Protein AF-F8AD85-F1 (afdb_monomer)

Structure (mmCIF, N/CA/C/O backbone):
data_AF-F8AD85-F1
#
_entry.id   AF-F8AD85-F1
#
loop_
_atom_site.group_PDB
_atom_site.id
_atom_site.type_symbol
_atom_site.label_atom_id
_atom_site.label_alt_id
_atom_site.label_comp_id
_atom_site.label_asym_id
_atom_site.label_entity_id
_atom_site.label_seq_id
_atom_site.pdbx_PDB_ins_code
_atom_site.Cartn_x
_atom_site.Cartn_y
_atom_site.Cartn_z
_atom_site.occupancy
_atom_site.B_iso_or_equiv
_atom_site.auth_seq_id
_atom_site.auth_comp_id
_atom_site.auth_asym_id
_atom_site.auth_atom_id
_atom_site.pdbx_PDB_model_num
ATOM 1 N N . MET A 1 1 ? 8.407 -17.732 6.522 1.00 46.69 1 MET A N 1
ATOM 2 C CA . MET A 1 1 ? 8.800 -16.453 7.166 1.00 46.69 1 MET A CA 1
ATOM 3 C C . MET A 1 1 ? 7.907 -15.267 6.771 1.00 46.69 1 MET A C 1
ATOM 5 O O . MET A 1 1 ? 7.799 -14.358 7.576 1.00 46.69 1 MET A O 1
ATOM 9 N N . LEU A 1 2 ? 7.233 -15.277 5.607 1.00 46.44 2 LEU A N 1
ATOM 10 C CA . LEU A 1 2 ? 6.288 -14.219 5.184 1.00 46.44 2 LEU A CA 1
ATOM 11 C C . LEU A 1 2 ? 4.985 -14.162 6.013 1.00 46.44 2 LEU A C 1
ATOM 13 O O . LEU A 1 2 ? 4.532 -13.078 6.360 1.00 46.44 2 LEU A O 1
ATOM 17 N N . ILE A 1 3 ? 4.452 -15.320 6.425 1.00 50.19 3 ILE A N 1
ATOM 18 C CA . ILE A 1 3 ? 3.162 -15.438 7.141 1.00 50.19 3 ILE A CA 1
ATOM 19 C C . ILE A 1 3 ? 3.132 -14.607 8.443 1.00 50.19 3 ILE A C 1
ATOM 21 O O . ILE A 1 3 ? 2.168 -13.898 8.713 1.00 50.19 3 ILE A O 1
ATOM 25 N N . ALA A 1 4 ? 4.231 -14.607 9.208 1.00 53.72 4 ALA A N 1
ATOM 26 C CA . ALA A 1 4 ? 4.316 -13.888 10.483 1.00 53.72 4 ALA A CA 1
ATOM 27 C C . ALA A 1 4 ? 4.362 -12.353 10.333 1.00 53.72 4 ALA A C 1
ATOM 29 O O . ALA A 1 4 ? 3.971 -11.631 11.252 1.00 53.72 4 ALA A O 1
ATOM 30 N N . MET A 1 5 ? 4.843 -11.833 9.195 1.00 59.75 5 MET A N 1
ATOM 31 C CA . MET A 1 5 ? 4.827 -10.388 8.936 1.00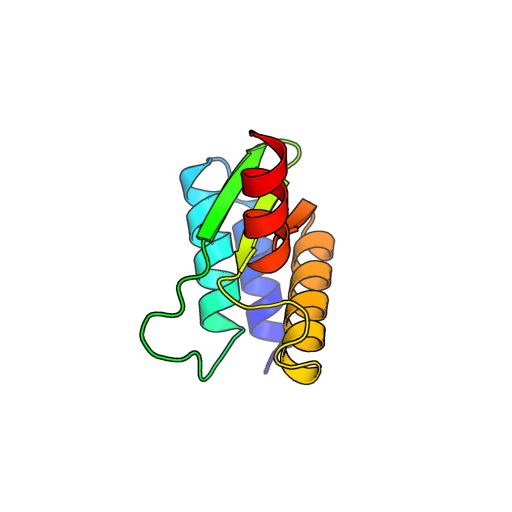 59.75 5 MET A CA 1
ATOM 32 C C . MET A 1 5 ? 3.420 -9.917 8.547 1.00 59.75 5 MET A C 1
ATOM 34 O O . MET A 1 5 ? 2.969 -8.898 9.074 1.00 59.75 5 MET A O 1
ATOM 38 N N . GLY A 1 6 ? 2.706 -10.686 7.717 1.00 62.47 6 GLY A N 1
ATOM 39 C CA . GLY A 1 6 ? 1.338 -10.374 7.286 1.00 62.47 6 GLY A CA 1
ATOM 40 C C . GLY A 1 6 ? 0.342 -10.268 8.448 1.00 62.47 6 GLY A C 1
ATOM 41 O O . GLY A 1 6 ? -0.381 -9.277 8.557 1.00 62.47 6 GLY A O 1
ATOM 42 N N . GLU A 1 7 ? 0.363 -11.212 9.400 1.00 67.75 7 GLU A N 1
ATOM 43 C CA . GLU A 1 7 ? -0.540 -11.184 10.569 1.00 67.75 7 GLU A CA 1
ATOM 44 C C . GLU A 1 7 ? -0.357 -9.933 11.451 1.00 67.75 7 GLU A C 1
ATOM 46 O O . GLU A 1 7 ? -1.327 -9.363 11.977 1.00 67.75 7 GLU A O 1
ATOM 51 N N . ASN A 1 8 ? 0.885 -9.458 11.584 1.00 84.06 8 ASN A N 1
ATOM 52 C CA . ASN A 1 8 ? 1.194 -8.255 12.351 1.00 84.06 8 ASN A CA 1
ATOM 53 C C . ASN A 1 8 ? 0.656 -7.000 11.643 1.00 84.06 8 ASN A C 1
ATOM 55 O O . ASN A 1 8 ? 0.007 -6.156 12.269 1.00 84.06 8 ASN A O 1
ATOM 59 N N . PHE A 1 9 ? 0.850 -6.893 10.326 1.00 88.25 9 PHE A N 1
ATOM 60 C CA . PHE A 1 9 ? 0.317 -5.773 9.550 1.00 88.25 9 PHE A CA 1
ATOM 61 C C . PHE A 1 9 ? -1.206 -5.743 9.539 1.00 88.25 9 PHE A C 1
ATOM 63 O O . PHE A 1 9 ? -1.775 -4.702 9.874 1.00 88.25 9 PHE A O 1
ATOM 70 N N . ARG A 1 10 ? -1.866 -6.875 9.282 1.00 88.31 10 ARG A N 1
ATOM 71 C CA . ARG A 1 10 ? -3.329 -7.004 9.337 1.00 88.31 10 ARG A CA 1
ATOM 72 C C . ARG A 1 10 ? -3.902 -6.452 10.643 1.00 88.31 10 ARG A C 1
ATOM 74 O O . ARG A 1 10 ? -4.835 -5.648 10.642 1.00 88.31 10 ARG A O 1
ATOM 81 N N . THR A 1 11 ? -3.316 -6.835 11.777 1.00 89.00 11 THR A N 1
ATOM 82 C CA . THR A 1 11 ? -3.755 -6.355 13.098 1.00 89.00 11 THR A CA 1
ATOM 83 C C . THR A 1 11 ? -3.546 -4.849 13.261 1.00 89.00 11 THR A C 1
ATOM 85 O O . THR A 1 11 ? -4.401 -4.156 13.817 1.00 89.00 11 THR A O 1
ATOM 88 N N . ARG A 1 12 ? -2.418 -4.319 12.777 1.00 89.81 12 ARG A N 1
ATOM 89 C CA . ARG A 1 12 ? -2.097 -2.886 12.858 1.00 89.81 12 ARG A CA 1
ATOM 90 C C . ARG A 1 12 ? -3.013 -2.042 11.974 1.00 89.81 12 ARG A C 1
ATOM 92 O O . ARG A 1 12 ? -3.476 -1.007 12.444 1.00 89.81 12 ARG A O 1
ATOM 99 N N . PHE A 1 13 ? -3.346 -2.500 10.767 1.00 89.25 13 PHE A N 1
ATOM 100 C CA . PHE A 1 13 ? -4.311 -1.831 9.889 1.00 89.25 13 PHE A CA 1
ATOM 101 C C . PHE A 1 13 ? -5.717 -1.820 10.491 1.00 89.25 13 PHE A C 1
ATOM 103 O O . PHE A 1 13 ? -6.338 -0.762 10.556 1.00 89.25 13 PHE A O 1
ATOM 110 N N . LYS A 1 14 ? -6.179 -2.935 11.074 1.00 87.44 14 LYS A N 1
ATOM 111 C CA . LYS A 1 14 ? -7.473 -2.981 11.785 1.00 87.44 14 LYS A CA 1
ATOM 112 C C . LYS A 1 14 ? -7.561 -2.012 12.967 1.00 87.44 14 LYS A C 1
ATOM 114 O O . LYS A 1 14 ? -8.661 -1.579 13.316 1.00 87.44 14 LYS A O 1
ATOM 119 N N . LYS A 1 15 ? -6.427 -1.675 13.592 1.00 88.88 15 LYS A N 1
ATOM 120 C CA . LYS A 1 15 ? -6.326 -0.707 14.699 1.00 88.88 15 LYS A CA 1
ATOM 121 C C . LYS A 1 15 ? -6.074 0.730 14.236 1.00 88.88 15 LYS A C 1
ATOM 123 O O . LYS A 1 15 ? -6.163 1.633 15.063 1.00 88.88 15 LYS A O 1
ATOM 128 N N . ALA A 1 16 ? -5.776 0.962 12.959 1.00 89.56 16 ALA A N 1
ATOM 129 C CA . ALA A 1 16 ? -5.579 2.305 12.436 1.00 89.56 16 ALA A CA 1
ATOM 130 C C . ALA A 1 16 ? -6.900 3.085 12.502 1.00 89.56 16 ALA A C 1
ATOM 132 O O . ALA A 1 16 ? -7.959 2.597 12.100 1.00 89.56 16 ALA A O 1
ATOM 133 N N . ARG A 1 17 ? -6.846 4.291 13.071 1.00 87.62 17 ARG A N 1
ATOM 134 C CA . ARG A 1 17 ? -8.018 5.168 13.246 1.00 87.62 17 ARG A CA 1
ATOM 135 C C . ARG A 1 17 ? -7.789 6.582 12.728 1.00 87.62 17 ARG A C 1
ATOM 137 O O . ARG A 1 17 ? -8.727 7.368 12.691 1.00 87.62 17 ARG A O 1
ATOM 144 N N . THR A 1 18 ? -6.562 6.909 12.327 1.00 93.44 18 THR A N 1
ATOM 145 C CA . THR A 1 18 ? -6.202 8.242 11.846 1.00 93.44 18 THR A CA 1
ATOM 146 C C . THR A 1 18 ? -5.614 8.184 10.443 1.00 93.44 18 THR A C 1
ATOM 148 O O . THR A 1 18 ? -5.034 7.177 10.028 1.00 93.44 18 THR A O 1
ATOM 151 N N . GLU A 1 19 ? -5.708 9.305 9.730 1.00 93.81 19 GLU A N 1
ATOM 152 C CA . GLU A 1 19 ? -5.050 9.497 8.437 1.00 93.81 19 GLU A CA 1
ATOM 153 C C . GLU A 1 19 ? -3.539 9.236 8.536 1.00 93.81 19 GLU A C 1
ATOM 155 O O . GLU A 1 19 ? -2.935 8.542 7.717 1.00 93.81 19 GLU A O 1
ATOM 160 N N . LYS A 1 20 ? -2.917 9.767 9.594 1.00 93.56 20 LYS A N 1
ATOM 161 C CA . LYS A 1 20 ? -1.482 9.631 9.827 1.00 93.56 20 LYS A CA 1
ATOM 162 C C . LYS A 1 20 ? -1.088 8.167 10.007 1.00 93.56 20 LYS A C 1
ATOM 164 O O . LYS A 1 20 ? -0.084 7.758 9.424 1.00 93.56 20 LYS A O 1
ATOM 169 N N . ASP A 1 21 ? -1.864 7.399 10.772 1.00 93.12 21 ASP A N 1
ATOM 170 C CA . ASP A 1 21 ? -1.618 5.970 10.979 1.00 93.12 21 ASP A CA 1
ATOM 171 C C . ASP A 1 21 ? -1.721 5.199 9.669 1.00 93.12 21 ASP A C 1
ATOM 173 O O . ASP A 1 21 ? -0.769 4.512 9.307 1.00 93.12 21 ASP A O 1
ATOM 177 N N . LEU A 1 22 ? -2.820 5.359 8.923 1.00 93.94 22 LEU A N 1
ATOM 178 C CA . LEU A 1 22 ? -3.004 4.673 7.640 1.00 93.94 22 LEU A CA 1
ATOM 179 C C . LEU A 1 22 ? -1.868 4.993 6.670 1.00 93.94 22 LEU A C 1
ATOM 181 O O . LEU A 1 22 ? -1.268 4.085 6.091 1.00 93.94 22 LEU A O 1
ATOM 185 N N . ARG A 1 23 ? -1.500 6.272 6.550 1.00 95.06 23 ARG A N 1
ATOM 186 C CA . ARG A 1 23 ? -0.400 6.714 5.691 1.00 95.06 23 ARG A CA 1
ATOM 187 C C . ARG A 1 23 ? 0.932 6.079 6.087 1.00 95.06 23 ARG A C 1
ATOM 189 O O . ARG A 1 23 ? 1.635 5.552 5.226 1.00 95.06 23 ARG A O 1
ATOM 196 N N . LEU A 1 24 ? 1.302 6.153 7.367 1.00 93.50 24 LEU A N 1
ATOM 197 C CA . LEU A 1 24 ? 2.592 5.648 7.847 1.00 93.50 24 LEU A CA 1
ATOM 198 C C . LEU A 1 24 ? 2.663 4.122 7.801 1.00 93.50 24 LEU A C 1
ATOM 200 O O . LEU A 1 24 ? 3.706 3.579 7.443 1.00 93.50 24 LEU A O 1
ATOM 204 N N . LEU A 1 25 ? 1.570 3.432 8.133 1.00 93.81 25 LEU A N 1
ATOM 205 C CA . LEU A 1 25 ? 1.487 1.975 8.055 1.00 93.81 25 LEU A CA 1
ATOM 206 C C . LEU A 1 25 ? 1.609 1.492 6.614 1.00 93.81 25 LEU A C 1
ATOM 208 O O . LEU A 1 25 ? 2.421 0.609 6.363 1.00 93.81 25 LEU A O 1
ATOM 212 N N . THR A 1 26 ? 0.895 2.122 5.679 1.00 93.38 26 THR A N 1
ATOM 213 C CA . THR A 1 26 ? 0.979 1.799 4.246 1.00 93.38 26 THR A CA 1
ATOM 214 C C . THR A 1 26 ? 2.403 1.991 3.727 1.00 93.38 26 THR A C 1
ATOM 216 O O . THR A 1 26 ? 2.980 1.082 3.142 1.00 93.38 26 THR A O 1
ATOM 219 N N . GLN A 1 27 ? 3.038 3.134 4.009 1.00 91.81 27 GLN A N 1
ATOM 220 C CA .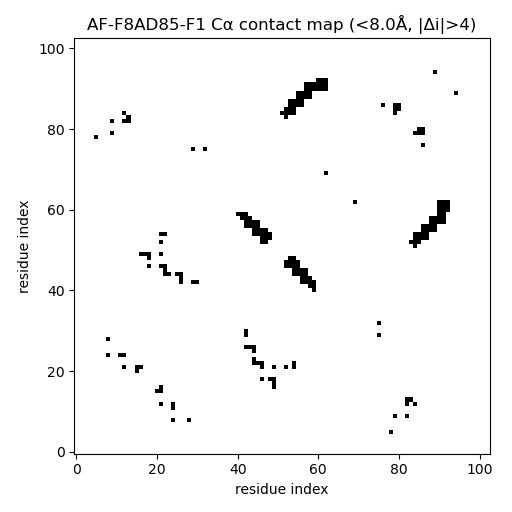 GLN A 1 27 ? 4.428 3.370 3.592 1.00 91.81 27 GLN A CA 1
ATOM 221 C C . GLN A 1 27 ? 5.406 2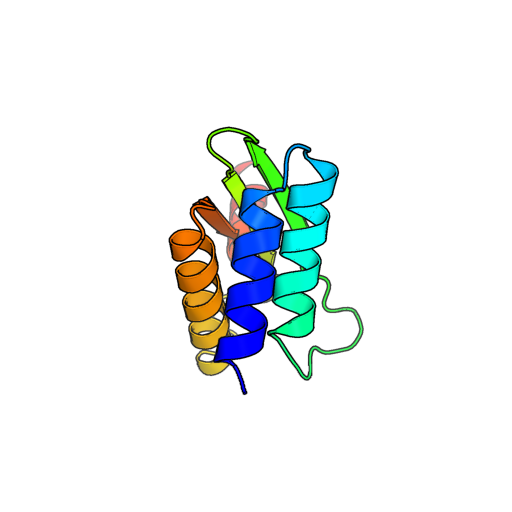.368 4.215 1.00 91.81 27 GLN A C 1
ATOM 223 O O . GLN A 1 27 ? 6.331 1.906 3.546 1.00 91.81 27 GLN A O 1
ATOM 228 N N . LYS A 1 28 ? 5.215 2.032 5.497 1.00 91.12 28 LYS A N 1
ATOM 229 C CA . LYS A 1 28 ? 6.060 1.061 6.195 1.00 91.12 28 LYS A CA 1
ATOM 230 C C . LYS A 1 28 ? 5.895 -0.340 5.605 1.00 91.12 28 LYS A C 1
ATOM 232 O O . LYS A 1 28 ? 6.905 -0.997 5.391 1.00 91.12 28 LYS A O 1
ATOM 237 N N . PHE A 1 29 ? 4.666 -0.746 5.297 1.00 92.50 29 PHE A N 1
ATOM 238 C CA . PHE A 1 29 ? 4.351 -2.024 4.666 1.00 92.50 29 PHE A CA 1
ATOM 239 C C . PHE A 1 29 ? 5.138 -2.214 3.368 1.00 92.50 29 PHE A C 1
ATOM 241 O O . PHE A 1 29 ? 5.982 -3.101 3.299 1.00 92.50 29 PHE A O 1
ATOM 248 N N . PHE A 1 30 ? 4.995 -1.308 2.394 1.00 89.50 30 PHE A N 1
ATOM 249 C CA . PHE A 1 30 ? 5.743 -1.429 1.139 1.00 89.50 30 PHE A CA 1
ATOM 250 C C . PHE A 1 30 ? 7.257 -1.382 1.336 1.00 89.50 30 PHE A C 1
ATOM 252 O O . PHE A 1 30 ? 7.979 -2.115 0.671 1.00 89.50 30 PHE A O 1
ATOM 259 N N . LYS A 1 31 ? 7.759 -0.539 2.247 1.00 86.19 31 LYS A N 1
ATOM 260 C CA . LYS A 1 31 ? 9.200 -0.444 2.511 1.00 86.19 31 LYS A CA 1
ATOM 261 C C . LYS A 1 31 ? 9.774 -1.738 3.098 1.00 86.19 31 LYS A C 1
ATOM 263 O O . LYS A 1 31 ? 10.918 -2.072 2.807 1.00 86.19 31 LYS A O 1
ATOM 268 N N . GLU A 1 32 ? 9.028 -2.420 3.963 1.00 88.62 32 GLU A N 1
ATOM 269 C CA . GLU A 1 32 ? 9.471 -3.679 4.573 1.00 88.62 32 GLU A CA 1
ATOM 270 C C . GLU A 1 32 ? 9.286 -4.873 3.627 1.00 88.62 32 GLU A C 1
ATOM 272 O O . GLU A 1 32 ? 10.129 -5.774 3.620 1.00 88.62 32 GLU A O 1
ATOM 277 N N . SER A 1 33 ? 8.238 -4.852 2.801 1.00 88.31 33 SER A N 1
ATOM 278 C CA . SER A 1 33 ? 7.939 -5.910 1.833 1.00 88.31 33 SER A CA 1
ATOM 279 C C . SER A 1 33 ? 8.818 -5.844 0.578 1.00 88.31 33 SER A C 1
ATOM 281 O O . SER A 1 33 ? 9.273 -6.876 0.087 1.00 88.31 33 SER A O 1
ATOM 283 N N . LEU A 1 34 ? 9.133 -4.644 0.078 1.00 85.62 34 LEU A N 1
ATOM 284 C CA . LEU A 1 34 ? 9.980 -4.444 -1.101 1.00 85.62 34 LE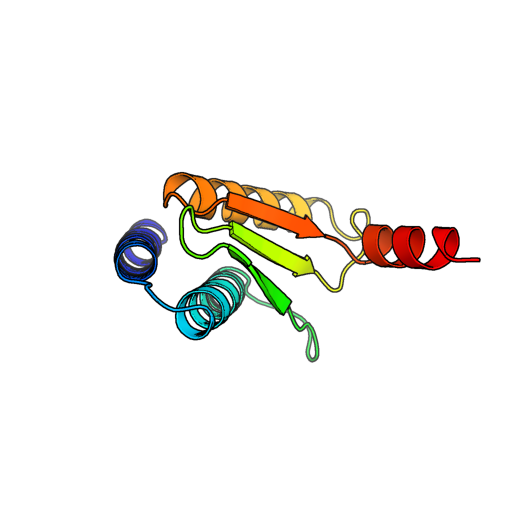U A CA 1
ATOM 285 C C . LEU A 1 34 ? 11.443 -4.234 -0.689 1.00 85.62 34 LEU A C 1
ATOM 287 O O . LEU A 1 34 ? 11.857 -3.149 -0.276 1.00 85.62 34 LEU A O 1
ATOM 291 N N . LYS A 1 35 ? 12.259 -5.280 -0.838 1.00 82.56 35 LYS A N 1
ATOM 292 C CA . LYS A 1 35 ? 13.708 -5.229 -0.581 1.00 82.56 35 LYS A CA 1
ATOM 293 C C . LYS A 1 35 ? 14.491 -4.783 -1.822 1.00 82.56 35 LYS A C 1
ATOM 295 O O . LYS A 1 35 ? 14.054 -4.964 -2.955 1.00 82.56 35 LYS A O 1
ATOM 300 N N . GLY A 1 36 ? 15.677 -4.206 -1.607 1.00 81.62 36 GLY A N 1
ATOM 301 C CA . GLY A 1 36 ? 16.580 -3.808 -2.699 1.00 81.62 36 GLY A CA 1
ATOM 302 C C . GLY A 1 36 ? 16.079 -2.620 -3.530 1.00 81.62 36 GLY A C 1
ATOM 303 O O . GLY A 1 36 ? 16.383 -2.515 -4.719 1.00 81.62 36 GLY A O 1
ATOM 304 N N . LEU A 1 37 ? 15.271 -1.738 -2.936 1.00 79.88 37 LEU A N 1
ATOM 305 C CA . LEU A 1 37 ? 14.856 -0.498 -3.585 1.00 79.88 37 LEU A CA 1
ATOM 306 C C . LEU A 1 37 ? 16.069 0.433 -3.779 1.00 79.88 37 LEU A C 1
ATOM 308 O O . LEU A 1 37 ? 16.873 0.570 -2.852 1.00 79.88 37 LEU A O 1
ATOM 312 N N . PRO A 1 38 ? 16.222 1.071 -4.956 1.00 80.31 38 PRO A N 1
ATOM 313 C CA . PRO A 1 38 ? 17.337 1.975 -5.200 1.00 80.31 38 PRO A CA 1
ATOM 314 C C . PRO A 1 38 ? 17.283 3.192 -4.259 1.00 80.31 38 PRO A C 1
ATOM 316 O O . PRO A 1 38 ? 16.203 3.579 -3.793 1.00 80.31 38 PRO A O 1
ATOM 319 N N . PRO A 1 39 ? 18.434 3.823 -3.967 1.00 75.44 39 PRO A N 1
ATOM 320 C CA . PRO A 1 39 ? 18.465 5.028 -3.149 1.00 75.44 39 PRO A CA 1
ATOM 321 C C . PRO A 1 39 ? 17.586 6.114 -3.780 1.00 75.44 39 PRO A C 1
ATOM 323 O O . PRO A 1 39 ? 17.652 6.370 -4.977 1.00 75.44 39 PRO A O 1
ATOM 326 N N . GLY A 1 40 ? 16.730 6.740 -2.971 1.00 76.56 40 GLY A N 1
ATOM 327 C CA . GLY A 1 40 ? 15.783 7.753 -3.447 1.00 76.56 40 GLY A CA 1
ATOM 328 C C . GLY A 1 40 ? 14.431 7.210 -3.924 1.00 76.56 40 GLY A C 1
ATOM 329 O O . GLY A 1 40 ? 13.521 8.013 -4.128 1.00 76.56 40 GLY A O 1
ATOM 330 N N . PHE A 1 41 ? 14.238 5.887 -4.003 1.00 82.56 41 PHE A N 1
ATOM 331 C CA . PHE A 1 41 ? 12.933 5.297 -4.309 1.00 82.56 41 PHE A CA 1
ATOM 332 C C . PHE A 1 41 ? 11.950 5.523 -3.153 1.00 82.56 41 PHE A C 1
ATOM 334 O O . PHE A 1 41 ? 12.004 4.860 -2.114 1.00 82.56 41 PHE A O 1
ATOM 341 N N . ARG A 1 42 ? 11.064 6.511 -3.306 1.00 84.44 42 ARG A N 1
ATOM 342 C CA . ARG A 1 42 ? 10.120 6.939 -2.266 1.00 84.44 42 ARG A CA 1
ATOM 343 C C . ARG A 1 42 ? 8.688 6.635 -2.674 1.00 84.44 42 ARG A C 1
ATOM 345 O O . ARG A 1 42 ? 8.058 7.428 -3.368 1.00 84.44 42 ARG A O 1
ATOM 352 N N . ILE A 1 43 ? 8.166 5.525 -2.166 1.00 88.12 43 ILE A N 1
ATOM 353 C CA . ILE A 1 43 ? 6.740 5.204 -2.253 1.00 88.12 43 ILE A CA 1
ATOM 354 C C . ILE A 1 43 ? 5.974 6.186 -1.371 1.00 88.12 43 ILE A C 1
ATOM 356 O O . ILE A 1 43 ? 6.284 6.348 -0.185 1.00 88.12 43 ILE A O 1
ATOM 360 N N . LYS A 1 44 ? 4.982 6.862 -1.947 1.00 90.81 44 LYS A N 1
ATOM 361 C CA . LYS A 1 44 ? 4.126 7.796 -1.212 1.00 90.81 44 LYS A CA 1
ATOM 362 C C . LYS A 1 44 ? 2.736 7.201 -1.081 1.00 90.81 44 LYS A C 1
ATOM 364 O O . LYS A 1 44 ? 2.153 6.773 -2.064 1.00 90.81 44 LYS A O 1
ATOM 369 N N . ALA A 1 45 ? 2.192 7.248 0.126 1.00 93.31 45 ALA A N 1
ATOM 370 C CA . ALA A 1 45 ? 0.789 6.947 0.378 1.00 93.31 45 ALA A CA 1
ATOM 371 C C . ALA A 1 45 ? 0.026 8.247 0.651 1.00 93.31 45 ALA A C 1
ATOM 373 O O . ALA A 1 45 ? 0.482 9.082 1.440 1.00 93.31 45 ALA A O 1
ATOM 374 N N . GLN A 1 46 ? -1.126 8.401 0.012 1.00 94.25 46 GLN A N 1
ATOM 375 C CA . GLN A 1 46 ? -2.104 9.451 0.255 1.00 94.25 46 GLN A CA 1
ATOM 376 C C . GLN A 1 46 ? -3.392 8.785 0.731 1.00 94.25 46 GLN A C 1
ATOM 378 O O . GLN A 1 46 ? -3.916 7.912 0.055 1.00 94.25 46 GLN A O 1
ATOM 383 N N . VAL A 1 47 ? -3.903 9.176 1.893 1.00 94.75 47 VAL A N 1
ATOM 384 C CA . VAL A 1 47 ? -5.175 8.641 2.392 1.00 94.75 47 VAL A CA 1
ATOM 385 C C . VAL A 1 47 ? -6.309 9.387 1.704 1.00 94.75 47 VAL A C 1
ATOM 387 O O . VAL A 1 47 ? -6.293 10.613 1.644 1.00 94.75 47 VAL A O 1
ATOM 390 N N . LEU A 1 48 ? -7.261 8.638 1.158 1.00 94.31 48 LEU A N 1
ATOM 391 C CA . LEU A 1 48 ? -8.457 9.171 0.507 1.00 94.31 48 LEU A CA 1
ATOM 392 C C . LEU A 1 48 ? -9.674 9.091 1.430 1.00 94.31 48 LEU A C 1
ATOM 394 O O . LEU A 1 48 ? -10.534 9.962 1.392 1.00 94.31 48 LEU A O 1
ATOM 398 N N . SER A 1 49 ? -9.734 8.057 2.271 1.00 93.94 49 SER A N 1
ATOM 399 C CA . SER A 1 49 ? -10.777 7.875 3.280 1.00 93.94 49 SER A CA 1
ATOM 400 C C . SER A 1 49 ? -10.242 7.052 4.454 1.00 93.94 49 SER A C 1
ATOM 402 O O . SER A 1 49 ? -9.345 6.226 4.283 1.00 93.94 49 SER A O 1
ATOM 404 N N . ILE A 1 50 ? -10.782 7.276 5.655 1.00 91.00 50 ILE A N 1
ATOM 405 C CA . ILE A 1 50 ? -10.441 6.515 6.872 1.00 91.00 50 ILE A CA 1
ATOM 406 C C . ILE A 1 50 ? -11.497 5.437 7.164 1.00 91.00 50 ILE A C 1
ATOM 408 O O . ILE A 1 50 ? -11.167 4.404 7.742 1.00 91.00 50 ILE A O 1
ATOM 412 N N . ASN A 1 51 ? -12.756 5.654 6.768 1.00 88.88 51 ASN A N 1
ATOM 413 C CA . ASN A 1 51 ? -13.846 4.702 6.975 1.00 88.88 51 ASN A CA 1
ATOM 414 C C . ASN A 1 51 ? -14.900 4.806 5.846 1.00 88.88 51 ASN A C 1
ATOM 416 O O . ASN A 1 51 ? -15.659 5.776 5.843 1.00 88.88 51 ASN A O 1
ATOM 420 N N . PRO A 1 52 ? -14.960 3.847 4.902 1.00 89.31 52 PRO A N 1
ATOM 421 C CA . PRO A 1 52 ? -14.043 2.712 4.762 1.00 89.31 52 PRO A CA 1
ATOM 422 C C . PRO A 1 52 ? -12.615 3.192 4.433 1.00 89.31 52 PRO A C 1
ATOM 424 O O . PRO A 1 52 ? -12.464 4.242 3.796 1.00 89.31 52 PRO A O 1
ATOM 427 N N . PRO A 1 53 ? -11.565 2.497 4.905 1.00 93.31 53 PRO A N 1
ATOM 428 C CA . PRO A 1 53 ? -10.192 2.940 4.712 1.00 93.31 53 PRO A CA 1
ATOM 429 C C . PRO A 1 53 ? -9.782 2.767 3.247 1.00 93.31 53 PRO A C 1
ATOM 431 O O . PRO A 1 53 ? -9.875 1.679 2.683 1.00 93.31 53 PRO A O 1
ATOM 434 N N . ARG A 1 54 ? -9.313 3.859 2.642 1.00 95.69 54 ARG A N 1
ATOM 435 C CA . ARG A 1 54 ? -8.894 3.907 1.240 1.00 95.69 54 ARG A CA 1
ATOM 436 C C . ARG A 1 54 ? -7.628 4.733 1.100 1.00 95.69 54 ARG A C 1
ATOM 438 O O . ARG A 1 54 ? -7.559 5.859 1.605 1.00 95.69 54 ARG A O 1
ATOM 445 N N . VAL A 1 55 ? -6.634 4.205 0.395 1.00 95.06 55 VAL A N 1
ATOM 446 C CA . VAL A 1 55 ? -5.353 4.881 0.156 1.00 95.06 55 VAL A CA 1
ATOM 447 C C . VAL A 1 55 ? -4.989 4.854 -1.318 1.00 95.06 55 VAL A C 1
ATOM 449 O O . VAL A 1 55 ? -5.213 3.873 -2.007 1.00 95.06 55 VAL A O 1
ATOM 452 N N . MET A 1 56 ? -4.379 5.928 -1.797 1.00 94.44 56 MET A N 1
ATOM 453 C CA . MET A 1 56 ? -3.681 5.951 -3.071 1.00 94.44 56 MET A CA 1
ATOM 454 C C . MET A 1 56 ? -2.184 5.786 -2.826 1.00 94.44 56 MET A C 1
ATOM 456 O O . MET A 1 56 ? -1.582 6.547 -2.059 1.00 94.44 56 MET A O 1
ATOM 460 N N . VAL A 1 57 ? -1.577 4.815 -3.495 1.00 93.50 57 VAL A N 1
ATOM 461 C CA . VAL A 1 57 ? -0.147 4.527 -3.435 1.00 93.50 57 VAL A CA 1
ATOM 462 C C . VAL A 1 57 ? 0.490 4.980 -4.738 1.00 93.50 57 VAL A C 1
ATOM 464 O O . VAL A 1 57 ? 0.163 4.490 -5.811 1.00 93.50 57 VAL A O 1
ATOM 467 N N . LYS A 1 58 ? 1.412 5.936 -4.628 1.00 91.25 58 LYS A N 1
ATOM 468 C CA . LYS A 1 58 ? 2.181 6.470 -5.751 1.00 91.25 58 LYS A CA 1
ATOM 469 C C . LYS A 1 58 ? 3.533 5.777 -5.798 1.00 91.25 58 LYS A C 1
ATOM 471 O O . LYS A 1 58 ? 4.341 5.939 -4.871 1.00 91.25 58 LYS A O 1
ATOM 476 N N . ILE A 1 59 ? 3.764 5.025 -6.866 1.00 87.62 59 ILE A N 1
ATOM 477 C CA . ILE A 1 59 ? 5.014 4.319 -7.127 1.00 87.62 59 ILE A CA 1
ATOM 478 C C . ILE A 1 59 ? 5.853 5.161 -8.097 1.00 87.62 59 ILE A C 1
ATOM 480 O O . ILE A 1 59 ? 5.400 5.431 -9.206 1.00 87.62 59 ILE A O 1
ATOM 484 N N . PRO A 1 60 ? 7.077 5.578 -7.720 1.00 86.12 60 PRO A N 1
ATOM 485 C CA . PRO A 1 60 ? 7.953 6.367 -8.587 1.00 86.12 60 PRO A CA 1
ATOM 486 C C . PRO A 1 60 ? 8.684 5.461 -9.594 1.00 86.12 60 PRO A C 1
ATOM 488 O O . PRO A 1 60 ? 9.912 5.385 -9.602 1.00 86.12 60 PRO A O 1
ATOM 491 N N . ALA A 1 61 ? 7.923 4.703 -10.380 1.00 83.06 61 ALA A N 1
ATOM 492 C CA . ALA A 1 61 ? 8.417 3.832 -11.437 1.00 83.06 61 ALA A CA 1
ATOM 493 C C . ALA A 1 61 ? 7.404 3.772 -12.578 1.00 83.06 61 ALA A C 1
ATOM 495 O O . ALA A 1 61 ? 6.203 3.893 -12.335 1.00 83.06 61 ALA A O 1
ATOM 496 N N . HIS A 1 62 ? 7.905 3.540 -13.788 1.00 79.69 62 HIS A N 1
ATOM 497 C CA . HIS A 1 62 ? 7.062 3.241 -14.935 1.00 79.69 62 HIS A CA 1
ATOM 498 C C . HIS A 1 62 ? 6.496 1.823 -14.822 1.00 79.69 62 HIS A C 1
ATOM 500 O O . HIS A 1 62 ? 7.206 0.887 -14.432 1.00 79.69 62 HIS A O 1
ATOM 506 N N . SER A 1 63 ? 5.230 1.683 -15.189 1.00 75.19 63 SER A N 1
ATOM 507 C CA . SER A 1 63 ? 4.455 0.442 -15.205 1.00 75.19 63 SER A CA 1
ATOM 508 C C . SER A 1 63 ? 4.965 -0.590 -16.217 1.00 75.19 63 SER A C 1
ATOM 510 O O . SER A 1 63 ? 4.561 -1.738 -16.154 1.00 75.19 63 SER A O 1
ATOM 512 N N . GLU A 1 64 ? 5.893 -0.237 -17.110 1.00 73.31 64 GLU A N 1
ATOM 513 C CA . GLU A 1 64 ? 6.519 -1.180 -18.053 1.00 73.31 64 GLU A CA 1
ATOM 514 C C . GLU A 1 64 ? 7.981 -1.508 -17.697 1.00 73.31 64 GLU A C 1
ATOM 516 O O . GLU A 1 64 ? 8.599 -2.402 -18.275 1.00 73.31 64 GLU A O 1
ATOM 521 N N . GLY A 1 65 ? 8.565 -0.806 -16.720 1.00 67.12 65 GLY A N 1
ATOM 522 C CA . GLY A 1 65 ? 10.013 -0.826 -16.488 1.00 67.12 65 GLY A CA 1
ATOM 523 C C . GLY A 1 65 ? 10.565 -2.137 -15.913 1.00 67.12 65 GLY A C 1
ATOM 524 O O . GLY A 1 65 ? 11.760 -2.403 -16.048 1.00 67.12 65 GLY A O 1
ATOM 525 N N . ASN A 1 66 ? 9.739 -2.947 -15.236 1.00 71.69 66 ASN A N 1
ATOM 526 C CA . ASN A 1 66 ? 10.144 -4.254 -14.705 1.00 71.69 66 ASN A CA 1
ATOM 527 C C . ASN A 1 66 ? 8.928 -5.146 -14.351 1.00 71.69 66 ASN A C 1
ATOM 529 O O . ASN A 1 66 ? 8.399 -5.020 -13.241 1.00 71.69 66 ASN A O 1
ATOM 533 N N . PRO A 1 67 ? 8.537 -6.094 -15.228 1.00 67.56 67 PRO A N 1
ATOM 534 C CA . PRO A 1 67 ? 7.376 -6.975 -15.038 1.00 67.56 67 PRO A CA 1
ATOM 535 C C . PRO A 1 67 ? 7.378 -7.738 -13.710 1.00 67.56 67 PRO A C 1
ATOM 537 O O . PRO A 1 67 ? 6.365 -7.802 -13.024 1.00 67.56 67 PRO A O 1
ATOM 540 N N . ILE A 1 68 ? 8.542 -8.253 -13.293 1.00 65.81 68 ILE A N 1
ATOM 541 C CA . ILE A 1 68 ? 8.683 -9.029 -12.050 1.00 65.81 68 ILE A CA 1
ATOM 542 C C . ILE A 1 68 ? 8.360 -8.158 -10.830 1.00 65.81 68 ILE A C 1
ATOM 544 O O . ILE A 1 68 ? 7.749 -8.621 -9.868 1.00 65.81 68 ILE A O 1
ATOM 548 N N . ARG A 1 69 ? 8.763 -6.885 -10.858 1.00 75.75 69 ARG A N 1
ATOM 549 C CA . ARG A 1 69 ? 8.490 -5.940 -9.768 1.00 75.75 69 ARG A CA 1
ATOM 550 C C . ARG A 1 69 ? 7.035 -5.492 -9.733 1.00 75.75 69 ARG A C 1
ATOM 552 O O . ARG A 1 69 ? 6.531 -5.258 -8.643 1.00 75.75 69 ARG A O 1
ATOM 559 N N . ILE A 1 70 ? 6.381 -5.378 -10.884 1.00 80.31 70 ILE A N 1
ATOM 560 C CA . ILE A 1 70 ? 4.955 -5.039 -10.965 1.00 80.31 70 ILE A CA 1
ATOM 561 C C . ILE A 1 70 ? 4.130 -6.150 -10.335 1.00 80.31 70 ILE A C 1
ATOM 563 O O . ILE A 1 70 ? 3.406 -5.880 -9.388 1.00 80.31 70 ILE A O 1
ATOM 567 N N . THR A 1 71 ? 4.385 -7.407 -10.708 1.00 83.44 71 THR A N 1
ATOM 568 C CA . THR A 1 71 ? 3.712 -8.558 -10.089 1.00 83.44 71 THR A CA 1
ATOM 569 C C . THR A 1 71 ? 3.913 -8.610 -8.571 1.00 83.44 71 THR A C 1
ATOM 571 O O . THR A 1 71 ? 2.995 -8.958 -7.837 1.00 83.44 71 THR A O 1
ATOM 574 N N . GLN A 1 72 ? 5.097 -8.240 -8.067 1.00 85.62 72 GLN A N 1
ATOM 575 C CA . GLN A 1 72 ? 5.320 -8.133 -6.619 1.00 85.62 72 GLN A CA 1
ATOM 576 C C . GLN A 1 72 ? 4.492 -7.018 -5.977 1.00 85.62 72 GLN A C 1
ATOM 578 O O . GLN A 1 72 ? 4.015 -7.187 -4.860 1.00 85.62 72 GLN A O 1
ATOM 583 N N . VAL A 1 73 ? 4.348 -5.871 -6.642 1.00 88.00 73 VAL A N 1
ATOM 584 C CA . VAL A 1 73 ? 3.502 -4.780 -6.149 1.00 88.00 73 VAL A CA 1
ATOM 585 C C . VAL A 1 73 ? 2.039 -5.212 -6.149 1.00 88.00 73 VAL A C 1
ATOM 587 O O . VAL A 1 73 ? 1.393 -5.024 -5.126 1.00 88.00 73 VAL A O 1
ATOM 590 N N . ASP A 1 74 ? 1.559 -5.856 -7.212 1.00 88.50 74 ASP A N 1
ATOM 591 C CA . ASP A 1 74 ? 0.180 -6.351 -7.318 1.00 88.50 74 ASP A CA 1
ATOM 592 C C . ASP A 1 74 ? -0.153 -7.332 -6.186 1.00 88.50 74 ASP A C 1
ATOM 594 O O . ASP A 1 74 ? -1.143 -7.153 -5.484 1.00 88.50 74 ASP A O 1
ATOM 598 N N . GLN A 1 75 ? 0.736 -8.287 -5.898 1.00 90.62 75 GLN A N 1
ATOM 599 C CA . GLN A 1 75 ? 0.574 -9.205 -4.761 1.00 90.62 75 GLN A CA 1
ATOM 600 C C . GLN A 1 75 ? 0.483 -8.476 -3.412 1.00 90.62 75 GLN A C 1
ATOM 602 O O . GLN A 1 75 ? -0.260 -8.880 -2.519 1.00 90.62 75 GLN A O 1
ATOM 607 N N . LEU A 1 76 ? 1.248 -7.396 -3.242 1.00 91.56 76 LEU A N 1
ATOM 608 C CA . LEU A 1 76 ? 1.194 -6.575 -2.034 1.00 91.56 76 LEU A CA 1
ATOM 609 C C . LEU A 1 76 ? -0.089 -5.740 -1.956 1.00 91.56 76 LEU A C 1
ATOM 611 O O . LEU A 1 76 ? -0.543 -5.450 -0.850 1.00 91.56 76 LEU A O 1
ATOM 615 N N . ILE A 1 77 ? -0.665 -5.352 -3.097 1.00 92.25 77 ILE A N 1
ATOM 616 C CA . ILE A 1 77 ? -1.984 -4.716 -3.153 1.00 92.25 77 ILE A CA 1
ATOM 617 C C . ILE A 1 77 ? -3.055 -5.701 -2.701 1.00 92.25 77 ILE A C 1
ATOM 619 O O . ILE A 1 77 ? -3.784 -5.386 -1.764 1.00 92.25 77 ILE A O 1
ATOM 623 N N . GLU A 1 78 ? -3.086 -6.897 -3.289 1.00 92.56 78 GLU A N 1
ATOM 624 C CA . GLU A 1 78 ? -4.044 -7.948 -2.926 1.00 92.56 78 GLU A CA 1
ATOM 625 C C . GLU A 1 78 ? -3.996 -8.260 -1.420 1.00 92.56 78 GLU A C 1
ATOM 627 O O . GLU A 1 78 ? -5.032 -8.401 -0.771 1.00 92.56 78 GLU A O 1
ATOM 632 N N . GLU A 1 79 ? -2.797 -8.293 -0.826 1.00 93.12 79 GLU A N 1
ATOM 633 C CA . GLU A 1 79 ? -2.632 -8.502 0.617 1.00 93.12 79 GLU A CA 1
ATOM 634 C C . GLU A 1 79 ? -3.224 -7.350 1.457 1.00 93.12 79 GLU A C 1
ATOM 636 O O . GLU A 1 79 ? -3.863 -7.586 2.484 1.00 93.12 79 GLU A O 1
ATOM 641 N N . LEU A 1 80 ? -3.062 -6.092 1.031 1.00 92.06 80 LEU A N 1
ATOM 642 C CA . LEU A 1 80 ? -3.676 -4.948 1.717 1.00 92.06 80 LEU A CA 1
ATOM 643 C C . LEU A 1 80 ? -5.206 -4.949 1.587 1.00 92.06 80 LEU A C 1
ATOM 645 O O . LEU A 1 80 ? -5.900 -4.641 2.562 1.00 92.06 80 LEU A O 1
ATOM 649 N N . GLU A 1 81 ? -5.732 -5.330 0.426 1.00 92.38 81 GLU A N 1
ATOM 650 C CA . GLU A 1 81 ? -7.173 -5.455 0.194 1.00 92.38 81 GLU A CA 1
ATOM 651 C C . GLU A 1 81 ? -7.790 -6.561 1.055 1.00 92.38 81 GLU A C 1
ATOM 653 O O . GLU A 1 81 ? -8.824 -6.345 1.692 1.00 92.38 81 GLU A O 1
ATOM 658 N N . ASP A 1 82 ? -7.102 -7.694 1.200 1.00 92.19 82 ASP A N 1
ATOM 659 C CA . ASP A 1 82 ? -7.463 -8.767 2.132 1.00 92.19 82 ASP A CA 1
ATOM 660 C C . ASP A 1 82 ? -7.432 -8.309 3.611 1.00 92.19 82 ASP A C 1
ATOM 662 O O . ASP A 1 82 ? -8.168 -8.821 4.465 1.00 92.19 82 ASP A O 1
ATOM 666 N N . PHE A 1 83 ? -6.654 -7.274 3.948 1.00 90.56 83 PHE A N 1
ATOM 667 C CA . PHE A 1 83 ? -6.703 -6.641 5.275 1.00 90.56 83 PHE A CA 1
ATOM 668 C C . PHE A 1 83 ? -7.894 -5.687 5.454 1.00 90.56 83 PHE A C 1
ATOM 670 O O . PHE A 1 83 ? -8.125 -5.208 6.573 1.00 90.56 83 PHE A O 1
ATOM 677 N N . GLY A 1 84 ? -8.663 -5.446 4.391 1.00 90.50 84 GLY A N 1
ATOM 678 C CA . GLY A 1 84 ? -9.799 -4.532 4.344 1.00 90.50 84 GLY A CA 1
ATOM 679 C C . GLY A 1 84 ? -9.418 -3.093 4.002 1.00 90.50 84 GLY A C 1
ATOM 680 O O . GLY A 1 84 ? -10.180 -2.187 4.334 1.00 90.50 84 GLY A O 1
ATOM 681 N N . LEU A 1 85 ? -8.242 -2.868 3.404 1.00 92.62 85 LEU A N 1
ATOM 682 C CA . LEU A 1 85 ? -7.788 -1.562 2.932 1.00 92.62 85 LEU A CA 1
ATOM 683 C C . LEU A 1 85 ? -7.916 -1.492 1.411 1.00 92.62 85 LEU A C 1
ATOM 685 O O . LEU A 1 85 ? -7.191 -2.180 0.707 1.00 92.62 85 LEU A O 1
ATOM 689 N N . GLU A 1 86 ? -8.771 -0.611 0.901 1.00 94.81 86 GLU A N 1
ATOM 690 C CA . GLU A 1 86 ? -8.835 -0.379 -0.542 1.00 94.81 86 GLU A CA 1
ATOM 691 C C . GLU A 1 86 ? -7.620 0.438 -0.997 1.00 94.81 86 GLU A C 1
ATOM 693 O O . GLU A 1 86 ? -7.318 1.496 -0.422 1.00 94.81 86 GLU A O 1
ATOM 698 N N . VAL A 1 87 ? -6.929 -0.036 -2.036 1.00 94.31 87 VAL A N 1
ATOM 699 C CA . VAL A 1 87 ? -5.715 0.607 -2.539 1.00 94.31 87 VAL A CA 1
ATOM 700 C C . VAL A 1 87 ? -5.866 0.997 -4.002 1.00 94.31 87 VAL A C 1
ATOM 702 O O . VAL A 1 87 ? -6.089 0.168 -4.871 1.00 94.31 87 VAL A O 1
ATOM 705 N 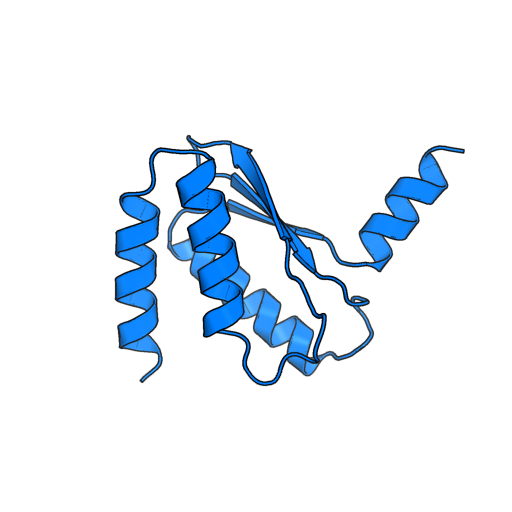N . ILE A 1 88 ? -5.668 2.282 -4.283 1.00 92.88 88 ILE A N 1
ATOM 706 C CA . ILE A 1 88 ? -5.546 2.802 -5.642 1.00 92.88 88 ILE A CA 1
ATOM 707 C C . ILE A 1 88 ? -4.062 2.903 -5.971 1.00 92.88 88 ILE A C 1
ATOM 709 O O . ILE A 1 88 ? -3.338 3.699 -5.366 1.00 92.88 88 ILE A O 1
ATOM 713 N N . LEU A 1 89 ? -3.602 2.103 -6.923 1.00 90.56 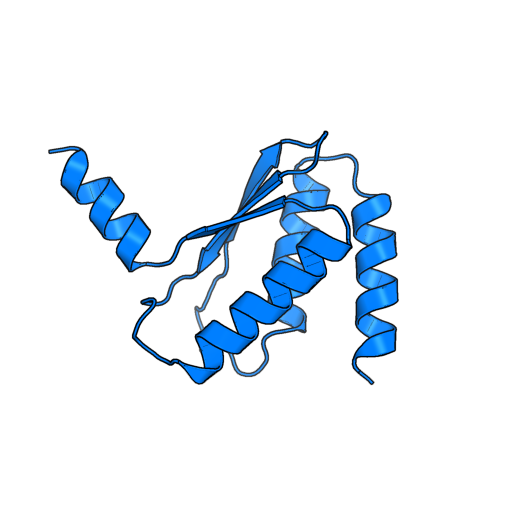89 LEU A N 1
ATOM 714 C CA . LEU A 1 89 ? -2.229 2.152 -7.403 1.00 90.56 89 LEU A CA 1
ATOM 715 C C . LEU A 1 89 ? -2.083 3.219 -8.493 1.00 90.56 89 LEU A C 1
ATOM 717 O O . LEU A 1 89 ? -2.956 3.372 -9.340 1.00 90.56 89 LEU A O 1
ATOM 721 N N . CYS A 1 90 ? -0.998 3.985 -8.442 1.00 89.12 90 CYS A N 1
ATOM 722 C CA . CYS A 1 90 ? -0.691 5.019 -9.422 1.00 89.12 90 CYS A CA 1
ATOM 723 C C . CYS A 1 90 ? 0.813 4.994 -9.710 1.00 89.12 90 CYS A C 1
ATOM 725 O O . CYS A 1 90 ? 1.630 5.263 -8.817 1.00 89.12 90 CYS A O 1
ATOM 727 N N . TYR A 1 91 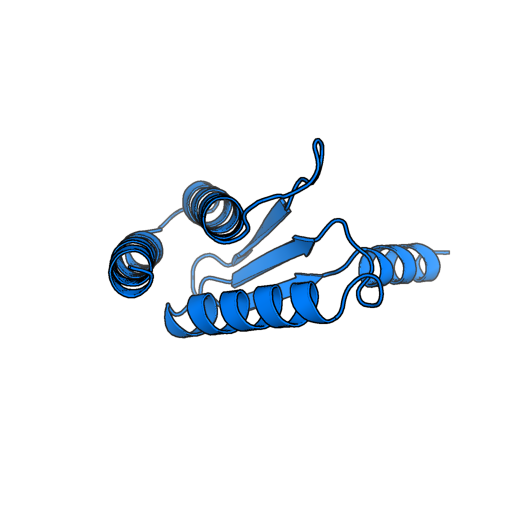? 1.173 4.630 -10.937 1.00 87.94 91 TYR A N 1
ATOM 728 C CA . TYR A 1 91 ? 2.544 4.619 -11.427 1.00 87.94 91 TYR A CA 1
ATOM 729 C C . TYR A 1 91 ? 2.958 5.995 -11.948 1.00 87.94 91 TYR A C 1
ATOM 731 O O . TYR A 1 91 ? 2.178 6.950 -11.978 1.00 87.94 91 TYR A O 1
ATOM 739 N N . GLN A 1 92 ? 4.229 6.111 -12.323 1.00 84.50 92 GLN A N 1
ATOM 740 C CA . GLN A 1 92 ? 4.772 7.349 -12.864 1.00 84.50 92 GLN A CA 1
ATOM 741 C C . GLN A 1 92 ? 4.061 7.753 -14.168 1.00 84.50 92 GLN A C 1
ATOM 743 O O . GLN A 1 92 ? 3.703 8.921 -14.297 1.00 84.50 92 GLN A O 1
ATOM 748 N N . ASP A 1 93 ? 3.759 6.793 -15.048 1.00 83.25 93 ASP A N 1
ATOM 749 C CA . ASP A 1 93 ? 3.058 7.045 -16.317 1.00 83.25 93 ASP A CA 1
ATOM 750 C C . ASP A 1 93 ? 1.658 7.637 -16.087 1.00 83.25 93 ASP A C 1
ATOM 752 O O . ASP A 1 93 ? 1.284 8.627 -16.715 1.00 83.25 93 ASP A O 1
ATOM 756 N N . ASP A 1 94 ? 0.911 7.109 -15.108 1.00 79.88 94 ASP A N 1
ATOM 757 C CA . ASP A 1 94 ? -0.416 7.622 -14.738 1.00 79.88 94 ASP A CA 1
ATOM 758 C C . ASP A 1 94 ? -0.346 9.086 -14.277 1.00 79.88 94 ASP A C 1
ATOM 760 O O . ASP A 1 94 ? -1.218 9.907 -14.576 1.00 79.88 94 ASP A O 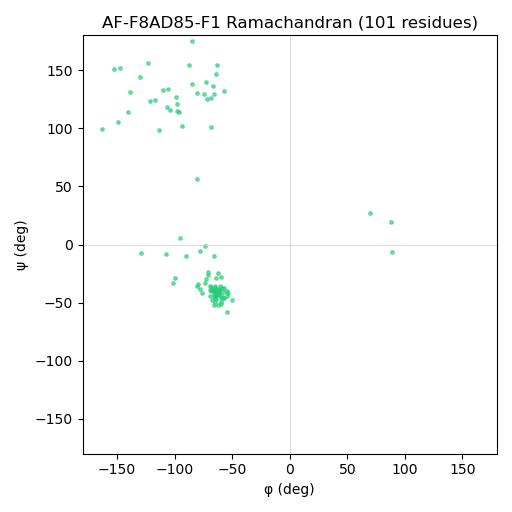1
ATOM 764 N N . LEU A 1 95 ? 0.702 9.434 -13.522 1.00 74.88 95 LEU A N 1
ATOM 765 C CA . LEU A 1 95 ? 0.930 10.803 -13.059 1.00 74.88 95 LEU A CA 1
ATOM 766 C C . LEU A 1 95 ? 1.296 11.738 -14.213 1.00 74.88 95 LEU A C 1
ATOM 768 O O . LEU A 1 95 ? 0.920 12.914 -14.186 1.00 74.88 95 LEU A O 1
ATOM 772 N N . GLU A 1 96 ? 2.044 11.246 -15.194 1.00 77.44 96 GLU A N 1
ATOM 773 C CA . GLU A 1 96 ? 2.399 11.995 -16.395 1.00 77.44 96 GLU A CA 1
ATOM 774 C C . GLU A 1 96 ? 1.155 12.250 -17.253 1.00 77.44 96 GLU A C 1
ATOM 776 O O . GLU A 1 96 ? 0.869 13.406 -17.574 1.00 77.44 96 GLU A O 1
ATOM 781 N N . GLU A 1 97 ? 0.328 11.232 -17.499 1.00 71.88 97 GLU A N 1
ATOM 782 C CA . GLU A 1 97 ? -0.941 11.377 -18.222 1.00 71.88 97 GLU A CA 1
ATOM 783 C C . GLU A 1 97 ? -1.914 12.354 -17.546 1.00 71.88 97 GLU A C 1
ATOM 785 O O . GLU A 1 97 ? -2.524 13.202 -18.207 1.00 71.88 97 GLU A O 1
ATOM 790 N N . LEU A 1 98 ? -2.051 12.284 -16.218 1.00 67.88 98 LEU A N 1
ATOM 791 C CA . LEU A 1 98 ? -2.917 13.190 -15.456 1.00 67.88 98 LEU A CA 1
ATOM 792 C C . LEU A 1 98 ? -2.460 14.654 -15.518 1.00 67.88 98 LEU A C 1
ATOM 794 O O . LEU A 1 98 ? -3.289 15.557 -15.387 1.00 67.88 98 LEU A O 1
ATOM 798 N N . ASN A 1 99 ? -1.160 14.902 -15.691 1.00 59.97 99 ASN A N 1
ATOM 799 C CA . ASN A 1 99 ? -0.633 16.254 -15.866 1.00 59.97 99 ASN A CA 1
ATOM 800 C C . ASN A 1 99 ? -0.803 16.756 -17.301 1.00 59.97 99 ASN A C 1
ATOM 802 O O . ASN A 1 99 ? -1.108 17.932 -17.484 1.00 59.97 99 ASN A O 1
ATOM 806 N N . VAL A 1 100 ? -0.669 15.886 -18.306 1.00 59.75 100 VAL A N 1
ATOM 807 C CA . VAL A 1 100 ? -0.851 16.254 -19.720 1.00 59.75 100 VAL A CA 1
ATOM 808 C C . VAL A 1 100 ? -2.296 16.672 -20.011 1.00 59.75 100 VAL A C 1
ATOM 810 O O . VAL A 1 100 ? -2.515 17.631 -20.739 1.00 59.75 100 VAL A O 1
ATOM 813 N N . ARG A 1 101 ? -3.295 16.043 -19.379 1.00 55.59 101 ARG A N 1
ATOM 814 C CA . ARG A 1 101 ? -4.724 16.382 -19.573 1.00 55.59 101 ARG A CA 1
ATOM 815 C C . ARG A 1 101 ? -5.178 17.697 -18.922 1.00 55.59 101 ARG A C 1
ATOM 817 O O . ARG A 1 101 ? -6.356 18.037 -19.008 1.00 55.59 101 ARG A O 1
ATOM 824 N N . LYS A 1 102 ? -4.289 18.416 -18.229 1.00 47.88 102 LYS A N 1
ATOM 825 C CA . LYS A 1 102 ? -4.583 19.725 -17.617 1.00 47.88 102 LYS A CA 1
ATOM 826 C C . LYS A 1 102 ? -4.177 20.922 -18.486 1.00 47.88 102 LYS A C 1
ATOM 828 O O . LYS A 1 102 ? -4.292 22.049 -18.006 1.00 47.88 102 LYS A O 1
ATOM 833 N N . PHE A 1 103 ? -3.730 20.682 -19.718 1.00 42.47 103 PHE A N 1
ATOM 834 C CA . PHE A 1 103 ? -3.347 21.707 -20.688 1.00 42.47 103 PHE A CA 1
ATOM 835 C C . PHE A 1 103 ? -4.237 21.664 -21.926 1.00 42.47 103 PHE A C 1
ATOM 837 O O . PHE A 1 103 ? -4.545 20.543 -22.391 1.00 42.47 103 PHE A O 1
#

Nearest PDB structures (foldseek):
  8hp0-assembly1_A  TM=5.300E-01  e=3.172E-01  Hoylesella timonensis
  3bio-assembly1_A  TM=5.373E-01  e=3.619E-01  Porphyromonas gingivalis W83
  3bio-assembly1_B  TM=5.362E-01  e=5.035E-01  Porphyromonas gingivalis W83
  8xn1-assembly1_A  TM=4.446E-01  e=2.436E-01  Homo sapiens
  5y1z-assembly1_A  TM=3.965E-01  e=4.713E-01  Homo sapiens

Organism: Thermodesulfatator indicus (strain DSM 15286 / JCM 11887 / CIR29812) (NCBI:txid667014)

Secondary structure (DSSP, 8-state):
--HHHHHHHHHHHHH--SHHHHHHHHHHHHHHHS-SPPTT---EEEEEEETTEEEEEE-SS-TTS-HHHHHHHHHHHHHHHHTT-EEEEE-HHHHHHHHHTT-

Foldseek 3Di:
DVVVVLVVLLVQLVVDQDQVSLFVSVQVLCVVQDPPDDPPFGWGWGWPDRVLTEIEIEGAADPPPDPVVNVSVVVSQVSCVVSSYHYHYHYPVNVVVVVVVVD

Sequence (103 aa):
MLIAMGENFRTRFKKARTEKDLRLLTQKFFKESLKGLPPGFRIKAQVLSINPPRVMVKIPAHSEGNPIRITQVDQLIEELEDFGLEVILCYQDDLEELNVRKF

pLDDT: mean 83.26, std 12.81, range [42.47, 95.69]

Mean predicted aligned error: 6.25 Å

Radius of gyration: 14.01 Å; Cα contacts (8 Å, |Δi|>4): 112; chains: 1; bounding box: 32×38×35 Å

Solvent-accessible surface area (backbone atoms only — not compara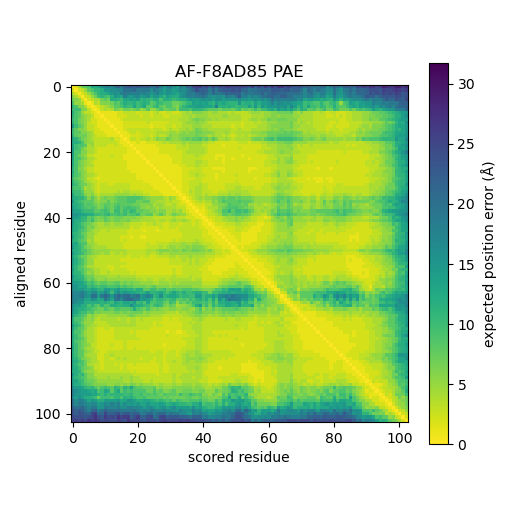ble to full-atom values): 5986 Å² total; per-residue (Å²): 124,66,68,69,54,51,59,54,49,40,54,50,58,70,66,46,87,46,63,65,49,49,27,52,50,51,38,48,47,53,59,70,70,50,75,88,67,60,91,85,71,62,66,43,51,45,66,77,38,77,82,74,35,28,33,37,39,40,40,85,44,54,88,79,76,45,69,72,59,49,55,53,49,51,55,54,48,54,54,40,42,76,52,63,34,47,72,45,80,39,37,39,55,57,54,50,53,62,56,57,74,74,109